Protein AF-A0A416F3B5-F1 (afdb_monomer_lite)

Foldseek 3Di:
DQPPFKFWWFWAFKAWPVPRHTDPPPVVVRHRATAMWGWAQDPVDHQWIKIKGQHPPLDIDIDPIFHWDDDPFWIWGDDPTIIIIIGGDRPPDPPVCRVVRVQSVCCVPPVDRDDPDDDDDPDPVVVVVVVVVVPPPD

Radius of gyration: 16.02 Å; chains: 1; bounding box: 46×32×44 Å

pLDDT: mean 82.06, std 21.12, range [33.41, 98.31]

Sequence (138 aa):
MLADNTYLGILRAAINVQTGEPHTDWRESYVNRKGLIVIDPSHSVPGKYVVYLFMPFYNYFHTSRGDLQISEKKIRIETAHSIYEFEIDPDCVPKEEIPFLQAEAECYFTGKAQIGDFYFPQSPEYIEAASCQRLKKG

Secondary structure (DSSP, 8-state):
--GGGEEEEEEEEEEETTT-PBP-SGGGGGTT-EEEEEEEE-TTSTT-EEEEEEETTTEEEE--SEEEEEETTEEEEEESSEEEEEEE-TTSS-TTTHHHHHHHHHHHHHS-----S------HHHHHHHHHHHSS--

Structure (mmCIF, N/CA/C/O backbone):
data_AF-A0A416F3B5-F1
#
_entry.id   AF-A0A416F3B5-F1
#
loop_
_atom_site.group_PDB
_atom_site.id
_atom_site.type_symbol
_atom_site.label_atom_id
_atom_site.label_alt_id
_atom_site.label_comp_id
_atom_site.label_asym_id
_atom_site.label_entity_id
_atom_site.label_seq_id
_atom_site.pdbx_PDB_ins_code
_atom_site.Cartn_x
_atom_site.Cartn_y
_atom_site.Cartn_z
_atom_site.occupancy
_atom_site.B_iso_or_equiv
_atom_site.auth_seq_id
_atom_site.auth_comp_id
_atom_site.auth_asym_id
_atom_site.auth_atom_id
_atom_site.pdbx_PDB_model_num
ATOM 1 N N . MET A 1 1 ? -12.332 -15.493 -6.927 1.00 46.03 1 MET A N 1
ATOM 2 C CA . MET A 1 1 ? -12.094 -15.310 -5.485 1.00 46.03 1 MET A CA 1
ATOM 3 C C . MET A 1 1 ? -10.733 -14.670 -5.330 1.00 46.03 1 MET A C 1
ATOM 5 O O . MET A 1 1 ? -9.769 -15.231 -5.829 1.00 46.03 1 MET A O 1
ATOM 9 N N . LEU A 1 2 ? -10.674 -13.490 -4.716 1.00 59.00 2 LEU A N 1
ATOM 10 C CA . LEU A 1 2 ? -9.455 -12.684 -4.549 1.00 59.00 2 LEU A CA 1
ATOM 11 C C . LEU A 1 2 ? -8.494 -13.201 -3.454 1.00 59.00 2 LEU A C 1
ATOM 13 O O . LEU A 1 2 ? -7.469 -12.581 -3.207 1.00 59.00 2 LEU A O 1
ATOM 17 N N . ALA A 1 3 ? -8.820 -14.310 -2.786 1.00 56.72 3 ALA A N 1
ATOM 18 C CA . ALA A 1 3 ? -8.369 -14.593 -1.422 1.00 56.72 3 ALA A CA 1
ATOM 19 C C . ALA A 1 3 ? -6.856 -14.806 -1.214 1.00 56.72 3 ALA A C 1
ATOM 21 O O . ALA A 1 3 ? -6.387 -14.612 -0.096 1.00 56.72 3 ALA A O 1
ATOM 22 N N . ASP A 1 4 ? -6.081 -15.161 -2.240 1.00 69.25 4 ASP A N 1
ATOM 23 C CA . ASP A 1 4 ? -4.692 -15.593 -2.012 1.00 69.25 4 ASP A CA 1
ATOM 24 C C . ASP A 1 4 ? -3.699 -14.427 -1.835 1.00 69.25 4 ASP A C 1
ATOM 26 O O . ASP A 1 4 ? -2.576 -14.649 -1.397 1.00 69.25 4 ASP A O 1
ATOM 30 N N . ASN A 1 5 ? -4.103 -13.182 -2.128 1.00 87.50 5 ASN A N 1
ATOM 31 C CA . ASN A 1 5 ? -3.205 -12.018 -2.202 1.00 87.50 5 ASN A CA 1
ATOM 32 C C . ASN A 1 5 ? -3.833 -10.721 -1.651 1.00 87.50 5 ASN A C 1
ATOM 34 O O . ASN A 1 5 ? -3.552 -9.619 -2.137 1.00 87.50 5 ASN A O 1
ATOM 38 N N . THR A 1 6 ? -4.713 -10.847 -0.656 1.00 93.50 6 THR A N 1
ATOM 39 C CA . THR A 1 6 ? -5.429 -9.710 -0.059 1.00 93.50 6 THR A CA 1
ATOM 40 C C . THR A 1 6 ? -5.127 -9.525 1.414 1.00 93.50 6 THR A C 1
ATOM 42 O O . THR A 1 6 ? -5.135 -10.488 2.177 1.00 93.50 6 THR A O 1
ATOM 45 N N . TYR A 1 7 ? -4.947 -8.272 1.822 1.00 95.50 7 TYR A N 1
ATOM 46 C CA . TYR A 1 7 ? -4.633 -7.886 3.195 1.00 95.50 7 TYR A CA 1
ATOM 47 C C . TYR A 1 7 ? -5.465 -6.674 3.594 1.00 95.50 7 TYR A C 1
ATOM 49 O O . TYR A 1 7 ? -5.774 -5.836 2.756 1.00 95.50 7 TYR A O 1
ATOM 57 N N . LEU A 1 8 ? -5.795 -6.536 4.873 1.00 95.94 8 LEU A N 1
ATOM 58 C CA . LEU A 1 8 ? -6.222 -5.244 5.405 1.00 95.94 8 LEU A CA 1
ATOM 59 C C . LEU A 1 8 ? -4.982 -4.488 5.862 1.00 95.94 8 LEU A C 1
ATOM 61 O O . LEU A 1 8 ? -4.052 -5.082 6.415 1.00 95.94 8 LEU A O 1
ATOM 65 N N . GLY A 1 9 ? -4.938 -3.193 5.584 1.00 96.94 9 GLY A N 1
ATOM 66 C CA . GLY A 1 9 ? -3.757 -2.423 5.915 1.00 96.94 9 GLY A CA 1
ATOM 67 C C . GLY A 1 9 ? -3.836 -0.950 5.577 1.00 96.94 9 GLY A C 1
ATOM 68 O O . GLY A 1 9 ? -4.873 -0.420 5.174 1.00 96.94 9 GLY A O 1
ATOM 69 N N . ILE A 1 10 ? -2.698 -0.292 5.775 1.00 97.62 10 ILE A N 1
ATOM 70 C CA . ILE A 1 10 ? -2.553 1.160 5.734 1.00 97.62 10 ILE A CA 1
ATOM 71 C C . ILE A 1 10 ? -1.378 1.512 4.827 1.00 97.62 10 ILE A C 1
ATOM 73 O O . ILE A 1 10 ? -0.281 0.984 5.010 1.00 97.62 10 ILE A O 1
ATOM 77 N N . LEU A 1 11 ? -1.563 2.440 3.884 1.00 97.75 11 LEU A N 1
ATOM 78 C CA . LEU A 1 11 ? -0.436 3.021 3.148 1.00 97.75 11 LEU A CA 1
ATOM 79 C C . LEU A 1 11 ? 0.331 3.963 4.081 1.00 97.75 11 LEU A C 1
ATOM 81 O O . LEU A 1 11 ? -0.182 5.009 4.465 1.00 97.75 11 LEU A O 1
ATOM 85 N N . ARG A 1 12 ? 1.560 3.613 4.458 1.00 97.50 12 ARG A N 1
ATOM 86 C CA . ARG A 1 12 ? 2.384 4.398 5.390 1.00 97.50 12 ARG A CA 1
ATOM 87 C C . ARG A 1 12 ? 3.308 5.384 4.707 1.00 97.50 12 ARG A C 1
ATOM 89 O O . ARG A 1 12 ? 3.569 6.440 5.274 1.00 97.50 12 ARG A O 1
ATOM 96 N N . ALA A 1 13 ? 3.785 5.064 3.511 1.00 97.00 13 ALA A N 1
ATOM 97 C CA . ALA A 1 13 ? 4.676 5.958 2.792 1.00 97.00 13 ALA A CA 1
ATOM 98 C C . ALA A 1 13 ? 4.566 5.792 1.278 1.00 97.00 13 ALA A C 1
ATOM 100 O O . ALA A 1 13 ? 4.406 4.683 0.768 1.00 97.00 13 ALA A O 1
ATOM 101 N N . ALA A 1 14 ? 4.721 6.911 0.576 1.00 97.31 14 ALA A N 1
ATOM 102 C CA . ALA A 1 14 ? 4.989 6.976 -0.850 1.00 97.31 14 ALA A CA 1
ATOM 103 C C . ALA A 1 14 ? 6.252 7.826 -1.028 1.00 97.31 14 ALA A C 1
ATOM 105 O O . ALA A 1 14 ? 6.233 9.023 -0.759 1.00 97.31 14 ALA A O 1
ATOM 106 N N . ILE A 1 15 ? 7.352 7.199 -1.433 1.00 97.81 15 ILE A N 1
ATOM 107 C CA . ILE A 1 15 ? 8.701 7.775 -1.422 1.00 97.81 15 ILE A CA 1
ATOM 108 C C . ILE A 1 15 ? 9.233 7.830 -2.849 1.00 97.81 15 ILE A C 1
ATOM 110 O O . ILE A 1 15 ? 9.025 6.898 -3.626 1.00 97.81 15 ILE A O 1
ATOM 114 N N . ASN A 1 16 ? 9.944 8.893 -3.202 1.00 96.88 16 ASN A N 1
ATOM 115 C CA . ASN A 1 16 ? 10.660 8.994 -4.464 1.00 96.88 16 ASN A CA 1
ATOM 116 C C . ASN A 1 16 ? 11.973 8.195 -4.398 1.00 96.88 16 ASN A C 1
ATOM 118 O O . ASN A 1 16 ? 12.804 8.432 -3.526 1.00 96.88 16 ASN A O 1
ATOM 122 N N . VAL A 1 17 ? 12.189 7.272 -5.341 1.00 94.50 17 VAL A N 1
ATOM 123 C CA . VAL A 1 17 ? 13.395 6.415 -5.362 1.00 94.50 17 VAL A CA 1
ATOM 124 C C . VAL A 1 17 ? 14.684 7.223 -5.541 1.00 94.50 17 VAL A C 1
ATOM 126 O O . VAL A 1 17 ? 15.715 6.855 -4.990 1.00 94.50 17 VAL A O 1
ATOM 129 N N . GLN A 1 18 ? 14.647 8.310 -6.316 1.00 93.06 18 GLN A N 1
ATOM 130 C CA . GLN A 1 18 ? 15.842 9.091 -6.644 1.00 93.06 18 GLN A CA 1
ATOM 131 C C . GLN A 1 18 ? 16.275 9.998 -5.496 1.00 93.06 18 GLN A C 1
ATOM 133 O O . GLN A 1 18 ? 17.468 10.140 -5.249 1.00 93.06 18 GLN A O 1
ATOM 138 N N . THR A 1 19 ? 15.316 10.636 -4.823 1.00 95.00 19 THR A N 1
ATOM 139 C CA . THR A 1 19 ? 15.616 11.594 -3.751 1.00 95.00 19 THR A CA 1
ATOM 140 C C . THR A 1 19 ? 15.595 10.957 -2.367 1.00 95.00 19 THR A C 1
ATOM 142 O O . THR A 1 19 ? 16.199 11.502 -1.453 1.00 95.00 19 THR A O 1
ATOM 145 N N . GLY A 1 20 ? 14.905 9.825 -2.194 1.00 94.75 20 GLY A N 1
ATOM 146 C CA . GLY A 1 20 ? 14.634 9.227 -0.883 1.00 94.75 20 GLY A CA 1
ATOM 147 C C . GLY A 1 20 ? 13.578 9.979 -0.065 1.00 94.75 20 GLY A C 1
ATOM 148 O O . GLY A 1 20 ? 13.231 9.540 1.028 1.00 94.75 20 GLY A O 1
ATOM 149 N N . GLU A 1 21 ? 13.041 11.078 -0.598 1.00 96.31 21 GLU A N 1
ATOM 150 C CA . GLU A 1 21 ? 12.075 11.932 0.090 1.00 96.31 21 GLU A CA 1
ATOM 151 C C . GLU A 1 21 ? 10.633 11.454 -0.140 1.00 96.31 21 GLU A C 1
ATOM 153 O O . GLU A 1 21 ? 10.315 10.931 -1.220 1.00 96.31 21 GLU A O 1
ATOM 158 N N . PRO A 1 22 ? 9.729 11.655 0.836 1.00 96.25 22 PRO A N 1
ATOM 159 C CA . PRO A 1 22 ? 8.303 11.462 0.632 1.00 96.25 22 PRO A CA 1
ATOM 160 C C . PRO A 1 22 ? 7.775 12.328 -0.511 1.00 96.25 22 PRO A C 1
ATOM 162 O O . PRO A 1 22 ? 8.193 13.466 -0.724 1.00 96.25 22 PRO A O 1
ATOM 165 N N . HIS A 1 23 ? 6.810 11.789 -1.242 1.00 93.56 23 HIS A N 1
ATOM 166 C CA . HIS A 1 23 ? 6.115 12.534 -2.277 1.00 93.56 23 HIS A CA 1
ATOM 167 C C . HIS A 1 23 ? 5.137 13.549 -1.681 1.00 93.56 23 HIS A C 1
ATOM 169 O O . HIS A 1 23 ? 4.365 13.201 -0.795 1.00 93.56 23 HIS A O 1
ATOM 175 N N . THR A 1 24 ? 5.123 14.765 -2.232 1.00 93.19 24 THR A N 1
ATOM 176 C CA . THR A 1 24 ? 4.251 15.891 -1.826 1.00 93.19 24 THR A CA 1
ATOM 177 C C . THR A 1 24 ? 3.167 16.225 -2.861 1.00 93.19 24 THR A C 1
ATOM 179 O O . THR A 1 24 ? 2.570 17.299 -2.846 1.00 93.19 24 THR A O 1
ATOM 182 N N . ASP A 1 25 ? 2.943 15.329 -3.825 1.00 93.50 25 ASP A N 1
ATOM 183 C CA . ASP A 1 25 ? 1.867 15.455 -4.809 1.00 93.50 25 ASP A CA 1
ATOM 184 C C . ASP A 1 25 ? 0.614 14.678 -4.372 1.00 93.50 25 ASP A C 1
ATOM 186 O O . ASP A 1 25 ? 0.451 14.319 -3.208 1.00 93.50 25 ASP A O 1
ATOM 190 N N . TRP A 1 26 ? -0.294 14.395 -5.311 1.00 93.31 26 TRP A N 1
ATOM 191 C CA . TRP A 1 26 ? -1.549 13.687 -5.050 1.00 93.31 26 TRP A CA 1
ATOM 192 C C . TRP A 1 26 ? -1.381 12.376 -4.261 1.00 93.31 26 TRP A C 1
ATOM 194 O O . TRP A 1 26 ? -2.319 11.977 -3.568 1.00 93.31 26 TRP A O 1
ATOM 204 N N . ARG A 1 27 ? -0.212 11.716 -4.314 1.00 93.75 27 ARG A N 1
ATOM 205 C CA . ARG A 1 27 ? 0.070 10.491 -3.544 1.00 93.75 27 ARG A CA 1
ATOM 206 C C . ARG A 1 27 ? 0.028 10.717 -2.034 1.00 93.75 27 ARG A C 1
ATOM 208 O O . ARG A 1 27 ? -0.376 9.809 -1.312 1.00 93.75 27 ARG A O 1
ATOM 215 N N . GLU A 1 28 ? 0.377 11.914 -1.568 1.00 93.19 28 GLU A N 1
ATOM 216 C CA . GLU A 1 28 ? 0.350 12.281 -0.148 1.00 93.19 28 GLU A CA 1
ATOM 217 C C . GLU A 1 28 ? -1.053 12.109 0.451 1.00 93.19 28 GLU A C 1
ATOM 219 O O . GLU A 1 28 ? -1.203 11.607 1.562 1.00 93.19 28 GLU A O 1
ATOM 224 N N . SER A 1 29 ? -2.104 12.414 -0.321 1.00 93.38 29 SER A N 1
ATOM 225 C CA . SER A 1 29 ? -3.501 12.306 0.132 1.00 93.38 29 SER A CA 1
ATOM 226 C C . SER A 1 29 ? -3.961 10.874 0.461 1.00 93.38 29 SER A C 1
ATOM 228 O O . SER A 1 29 ? -4.973 10.685 1.153 1.00 93.38 29 SER A O 1
ATOM 230 N N . TYR A 1 30 ? -3.210 9.874 -0.015 1.00 94.50 30 TYR A N 1
ATOM 231 C CA . TYR A 1 30 ? -3.442 8.455 0.243 1.00 94.50 30 TYR A CA 1
ATOM 232 C C . TYR A 1 30 ? -2.607 7.917 1.413 1.00 94.50 30 TYR A C 1
ATOM 234 O O . TYR A 1 30 ? -2.884 6.826 1.910 1.00 94.50 30 TYR A O 1
ATOM 242 N N . VAL A 1 31 ? -1.611 8.664 1.893 1.00 95.69 31 VAL A N 1
ATOM 243 C CA . VAL A 1 31 ? -0.816 8.263 3.058 1.00 95.69 31 VAL A CA 1
ATOM 244 C C . VAL A 1 31 ? -1.699 8.273 4.312 1.00 95.69 31 VAL A C 1
ATOM 246 O O . VAL A 1 31 ? -2.562 9.130 4.493 1.00 95.69 31 VAL A O 1
ATOM 249 N N . ASN A 1 32 ? -1.508 7.277 5.174 1.00 96.44 32 ASN A N 1
ATOM 250 C CA . ASN A 1 32 ? -2.342 6.927 6.325 1.00 96.44 32 ASN A CA 1
ATOM 251 C C . ASN A 1 32 ? -3.789 6.533 5.990 1.00 96.44 32 ASN A C 1
ATOM 253 O O . ASN A 1 32 ? -4.605 6.372 6.902 1.00 96.44 32 ASN A O 1
ATOM 257 N N . ARG A 1 33 ? -4.127 6.327 4.711 1.00 95.56 33 ARG A N 1
ATOM 258 C CA . ARG A 1 33 ? -5.404 5.709 4.353 1.00 95.56 33 ARG A CA 1
ATOM 259 C C . ARG A 1 33 ? -5.349 4.209 4.591 1.00 95.56 33 ARG A C 1
ATOM 261 O O . ARG A 1 33 ? -4.340 3.559 4.321 1.00 95.56 33 ARG A O 1
ATOM 268 N N . LYS A 1 34 ? -6.467 3.694 5.090 1.00 95.56 34 LYS A N 1
ATOM 269 C CA . LYS A 1 34 ? -6.682 2.297 5.455 1.00 95.56 34 LYS A CA 1
ATOM 270 C C . LYS A 1 34 ? -7.696 1.656 4.520 1.00 95.56 34 LYS A C 1
ATOM 272 O O . LYS A 1 34 ? -8.596 2.346 4.036 1.00 95.56 34 LYS A O 1
ATOM 277 N N . GLY A 1 35 ? -7.562 0.362 4.283 1.00 95.88 35 GLY A N 1
ATOM 278 C CA . GLY A 1 35 ? -8.436 -0.328 3.351 1.00 95.88 35 GLY A CA 1
ATOM 279 C C . GLY A 1 35 ? -7.991 -1.745 3.030 1.00 95.88 35 GLY A C 1
ATOM 280 O O . GLY A 1 35 ? -7.149 -2.325 3.717 1.00 95.88 35 GLY A O 1
ATOM 281 N N . LEU A 1 36 ? -8.571 -2.286 1.963 1.00 96.00 36 LEU A N 1
ATOM 282 C CA . LEU A 1 36 ? -8.235 -3.596 1.431 1.00 96.00 36 LEU A CA 1
ATOM 283 C C . LEU A 1 36 ? -7.106 -3.456 0.413 1.00 96.00 36 LEU A C 1
ATOM 285 O O . LEU A 1 36 ? -7.266 -2.858 -0.650 1.00 96.00 36 LEU A O 1
ATOM 289 N N . ILE A 1 37 ? -5.962 -4.026 0.750 1.00 97.12 37 ILE A N 1
ATOM 290 C CA . ILE A 1 37 ? -4.804 -4.154 -0.117 1.00 97.12 37 ILE A CA 1
ATOM 291 C C . ILE A 1 37 ? -4.985 -5.399 -0.982 1.00 97.12 37 ILE A C 1
ATOM 293 O O . ILE A 1 37 ? -5.236 -6.484 -0.459 1.00 97.12 37 ILE A O 1
ATOM 297 N N . VAL A 1 38 ? -4.817 -5.256 -2.294 1.00 95.75 38 VAL A N 1
ATOM 298 C CA . VAL A 1 38 ? -4.828 -6.369 -3.252 1.00 95.75 38 VAL A CA 1
ATOM 299 C C . VAL A 1 38 ? -3.523 -6.361 -4.032 1.00 95.75 38 VAL A C 1
ATOM 301 O O . VAL A 1 38 ? -3.139 -5.335 -4.596 1.00 95.75 38 VAL A O 1
ATOM 304 N N . ILE A 1 39 ? -2.841 -7.502 -4.070 1.00 95.62 39 ILE A N 1
ATOM 305 C CA . ILE A 1 39 ? -1.609 -7.684 -4.836 1.00 95.62 39 ILE A CA 1
ATOM 306 C C . ILE A 1 39 ? -1.944 -8.418 -6.135 1.00 95.62 39 ILE A C 1
ATOM 308 O O . ILE A 1 39 ? -2.340 -9.582 -6.118 1.00 95.62 39 ILE A O 1
ATOM 312 N N . ASP A 1 40 ? -1.754 -7.736 -7.261 1.00 92.56 40 ASP A N 1
ATOM 313 C CA . ASP A 1 40 ? -2.032 -8.254 -8.598 1.00 92.56 40 ASP A CA 1
ATOM 314 C C . ASP A 1 40 ? -0.726 -8.599 -9.342 1.00 92.56 40 ASP A C 1
ATOM 316 O O . ASP A 1 40 ? 0.075 -7.700 -9.642 1.00 92.56 40 ASP A O 1
ATOM 320 N N . PRO A 1 41 ? -0.452 -9.885 -9.633 1.00 92.56 41 PRO A N 1
ATOM 321 C CA . PRO A 1 41 ? 0.684 -10.288 -10.453 1.00 92.56 41 PRO A CA 1
ATOM 322 C C . PRO A 1 41 ? 0.550 -9.790 -11.897 1.00 92.56 41 PRO A C 1
ATOM 324 O O . PRO A 1 41 ? -0.429 -10.047 -12.592 1.00 92.56 41 PRO A O 1
ATOM 327 N N . SER A 1 42 ? 1.586 -9.132 -12.412 1.00 87.12 42 SER A N 1
ATOM 328 C CA . SER A 1 42 ? 1.578 -8.608 -13.777 1.00 87.12 42 SER A CA 1
ATOM 329 C C . SER A 1 42 ? 1.653 -9.735 -14.811 1.00 87.12 42 SER A C 1
ATOM 331 O O . SER A 1 42 ? 2.721 -10.290 -15.067 1.00 87.12 42 SER A O 1
ATOM 333 N N . HIS A 1 43 ? 0.549 -9.987 -15.518 1.00 84.75 43 HIS A N 1
ATOM 334 C CA . HIS A 1 43 ? 0.504 -10.962 -16.616 1.00 84.75 43 HIS A CA 1
ATOM 335 C C . HIS A 1 43 ? 1.476 -10.655 -17.767 1.00 84.75 43 HIS A C 1
ATOM 337 O O . HIS A 1 43 ? 1.957 -11.566 -18.435 1.00 84.75 43 HIS A O 1
ATOM 343 N N . SER A 1 44 ? 1.773 -9.376 -18.014 1.00 85.50 44 SER A N 1
ATOM 344 C CA . SER A 1 44 ? 2.630 -8.950 -19.127 1.00 85.50 44 SER A CA 1
ATOM 345 C C . SER A 1 44 ? 4.123 -8.935 -18.794 1.00 85.50 44 SER A C 1
ATOM 347 O O . SER A 1 44 ? 4.943 -8.845 -19.700 1.00 85.50 44 SER A O 1
ATOM 349 N N . VAL A 1 45 ? 4.485 -8.958 -17.507 1.00 88.81 45 VAL A N 1
ATOM 350 C CA . VAL A 1 45 ? 5.883 -8.865 -17.054 1.00 88.81 45 VAL A CA 1
ATOM 351 C C . VAL A 1 45 ? 6.065 -9.811 -15.868 1.00 88.81 45 VAL A C 1
ATOM 353 O O . VAL A 1 45 ? 5.725 -9.429 -14.745 1.00 88.81 45 VAL A O 1
ATOM 356 N N . PRO A 1 46 ? 6.575 -11.033 -16.102 1.00 90.56 46 PRO A N 1
ATOM 357 C CA . PRO A 1 46 ? 6.789 -12.012 -15.045 1.00 90.56 46 PRO A CA 1
ATOM 358 C C . PRO A 1 46 ? 7.627 -11.448 -13.892 1.00 90.56 46 PRO A C 1
ATOM 360 O O . PRO A 1 46 ? 8.617 -10.751 -14.113 1.00 90.56 46 PRO A O 1
ATOM 363 N N . GLY A 1 47 ? 7.218 -11.746 -12.659 1.00 90.81 47 GLY A N 1
ATOM 364 C CA . GLY A 1 47 ? 7.910 -11.306 -11.443 1.00 90.81 47 GLY A CA 1
ATOM 365 C C . GLY A 1 47 ? 7.637 -9.860 -11.014 1.00 90.81 47 GLY A C 1
ATOM 366 O O . GLY A 1 47 ? 8.166 -9.441 -9.988 1.00 90.81 47 GLY A O 1
ATOM 367 N N . LYS A 1 48 ? 6.813 -9.100 -11.749 1.00 94.94 48 LYS A N 1
ATOM 368 C CA . LYS A 1 48 ? 6.356 -7.763 -11.337 1.00 94.94 48 LYS A CA 1
ATOM 369 C C . LYS A 1 48 ? 4.920 -7.801 -10.835 1.00 94.94 48 LYS A C 1
ATOM 371 O O . LYS A 1 48 ? 4.120 -8.614 -11.292 1.00 94.94 48 LYS A O 1
ATOM 376 N N . TYR A 1 49 ? 4.585 -6.870 -9.952 1.00 95.81 49 TYR A N 1
ATOM 377 C CA . TYR A 1 49 ? 3.276 -6.790 -9.305 1.00 95.81 49 TYR A CA 1
ATOM 378 C C . TYR A 1 49 ? 2.733 -5.366 -9.344 1.00 95.81 49 TYR A C 1
ATOM 380 O O . TYR A 1 49 ? 3.504 -4.412 -9.451 1.00 95.81 49 TYR A O 1
ATOM 388 N N . VAL A 1 50 ? 1.417 -5.223 -9.247 1.00 95.25 50 VAL A N 1
ATOM 389 C CA . VAL A 1 50 ? 0.728 -3.964 -8.955 1.00 95.25 50 VAL A CA 1
ATOM 390 C C . VAL A 1 50 ? 0.033 -4.123 -7.611 1.00 95.25 50 VAL A C 1
ATOM 392 O O . VAL A 1 50 ? -0.599 -5.145 -7.360 1.00 95.25 50 VAL A O 1
ATOM 395 N N . VAL A 1 51 ? 0.152 -3.125 -6.740 1.00 96.75 51 VAL A N 1
ATOM 396 C CA . VAL A 1 51 ? -0.562 -3.116 -5.462 1.00 96.75 51 VAL A CA 1
ATOM 397 C C . VAL A 1 51 ? -1.696 -2.110 -5.543 1.00 96.75 51 VAL A C 1
ATOM 399 O O . VAL A 1 51 ? -1.481 -0.955 -5.912 1.00 96.75 51 VAL A O 1
ATOM 402 N N . TYR A 1 52 ? -2.891 -2.557 -5.183 1.00 96.62 52 TYR A N 1
ATOM 403 C CA . TYR A 1 52 ? -4.096 -1.750 -5.061 1.00 96.62 52 TYR A CA 1
ATOM 404 C C . TYR A 1 52 ? -4.442 -1.569 -3.585 1.00 96.62 52 TYR A C 1
ATOM 406 O O . TYR A 1 52 ? -4.246 -2.487 -2.798 1.00 96.62 52 TYR A O 1
ATOM 414 N N . LEU A 1 53 ? -4.984 -0.410 -3.221 1.00 96.94 53 LEU A N 1
ATOM 415 C CA . LEU A 1 53 ? -5.587 -0.129 -1.921 1.00 96.94 53 LEU A CA 1
ATOM 416 C C . LEU A 1 53 ? -7.004 0.396 -2.158 1.00 96.94 53 LEU A C 1
ATOM 418 O O . LEU A 1 53 ? -7.180 1.548 -2.554 1.00 96.94 53 LEU A O 1
ATOM 422 N N . PHE A 1 54 ? -8.000 -0.447 -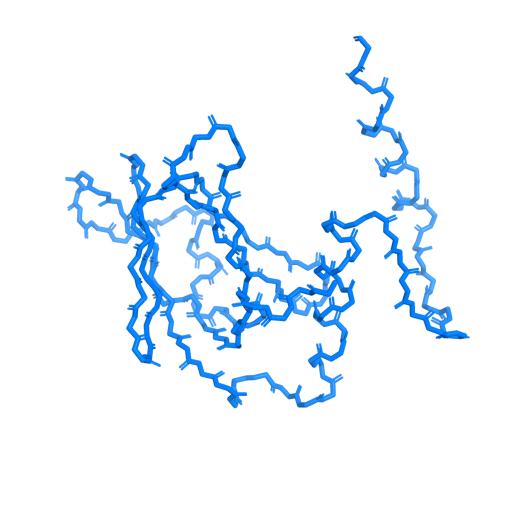1.915 1.00 94.50 54 PHE A N 1
ATOM 423 C CA . PHE A 1 54 ? -9.414 -0.087 -1.960 1.00 94.50 54 PHE A CA 1
ATOM 424 C C . PHE A 1 54 ? -9.825 0.506 -0.619 1.00 94.50 54 PHE A C 1
ATOM 426 O O . PHE A 1 54 ? -9.615 -0.105 0.428 1.00 94.50 54 PHE A O 1
ATOM 433 N N . MET A 1 55 ? -10.409 1.697 -0.650 1.00 92.62 55 MET A N 1
ATOM 434 C CA . MET A 1 55 ? -10.872 2.429 0.524 1.00 92.62 55 MET A CA 1
ATOM 435 C C . MET A 1 55 ? -12.401 2.552 0.492 1.00 92.62 55 MET A C 1
ATOM 437 O O . MET A 1 55 ? -13.014 2.415 -0.571 1.00 92.62 55 MET A O 1
ATOM 441 N N . PRO A 1 56 ? -13.038 2.849 1.637 1.00 81.12 56 PRO A N 1
ATOM 442 C CA . PRO A 1 56 ? -14.466 3.141 1.666 1.00 81.12 56 PRO A CA 1
ATOM 443 C C . PRO A 1 56 ? -14.843 4.293 0.720 1.00 81.12 56 PRO A C 1
ATOM 445 O O . PRO A 1 56 ? -14.014 5.147 0.399 1.00 81.12 56 PRO A O 1
ATOM 448 N N . PHE A 1 57 ? -16.119 4.344 0.326 1.00 78.62 57 PHE A N 1
ATOM 449 C CA . PHE A 1 57 ? -16.692 5.391 -0.537 1.00 78.62 57 PHE A CA 1
ATOM 450 C C . PHE A 1 57 ? -16.145 5.425 -1.976 1.00 78.62 57 PHE A C 1
ATOM 452 O O . PHE A 1 57 ? -15.902 6.502 -2.517 1.00 78.62 57 PHE A O 1
ATOM 459 N N . TYR A 1 58 ? -15.994 4.257 -2.613 1.00 74.69 58 TYR A N 1
ATOM 460 C CA . TYR A 1 58 ? -15.643 4.128 -4.040 1.00 74.69 58 TYR A CA 1
ATOM 461 C C . TYR A 1 58 ? -14.309 4.784 -4.428 1.00 74.69 58 TYR A C 1
ATOM 463 O O . TYR A 1 58 ? -14.141 5.274 -5.546 1.00 74.69 58 TYR A O 1
ATOM 471 N N . ASN A 1 59 ? -13.349 4.811 -3.502 1.00 85.38 59 ASN A N 1
ATOM 472 C CA . ASN A 1 59 ? -12.026 5.365 -3.746 1.00 85.38 59 ASN A CA 1
ATOM 473 C C . ASN A 1 59 ? -10.977 4.253 -3.719 1.00 85.38 59 ASN A C 1
ATOM 475 O O . ASN A 1 59 ? -11.031 3.351 -2.884 1.00 85.38 59 ASN A O 1
ATOM 479 N N . TYR A 1 60 ? -9.995 4.324 -4.610 1.00 91.31 60 TYR A N 1
ATOM 480 C CA . TYR A 1 60 ? -8.889 3.382 -4.614 1.00 91.31 60 TYR A CA 1
ATOM 481 C C . TYR A 1 60 ? -7.590 4.051 -5.046 1.00 91.31 60 TYR A C 1
ATOM 483 O O . TYR A 1 60 ? -7.561 5.010 -5.815 1.00 91.31 60 TYR A O 1
ATOM 491 N N . PHE A 1 61 ? -6.498 3.503 -4.542 1.00 94.81 61 PHE A N 1
ATOM 492 C CA . PHE A 1 61 ? -5.144 3.822 -4.952 1.00 94.81 61 PHE A CA 1
ATOM 493 C C . PHE A 1 61 ? -4.545 2.603 -5.648 1.00 94.81 61 PHE A C 1
ATOM 495 O O . PHE A 1 61 ? -4.846 1.470 -5.278 1.00 94.81 61 PHE A O 1
ATOM 502 N N . HIS A 1 62 ? -3.678 2.813 -6.635 1.00 94.94 62 HIS A N 1
ATOM 503 C CA . HIS A 1 62 ? -2.871 1.730 -7.177 1.00 94.94 62 HIS A CA 1
ATOM 504 C C . HIS A 1 62 ? -1.473 2.208 -7.542 1.00 94.94 62 HIS A C 1
ATOM 506 O O . HIS A 1 62 ? -1.258 3.360 -7.927 1.00 94.94 62 HIS A O 1
ATOM 512 N N . THR A 1 63 ? -0.510 1.301 -7.452 1.00 95.81 63 THR A N 1
ATOM 513 C CA . THR A 1 63 ? 0.860 1.567 -7.877 1.00 95.81 63 THR A CA 1
ATOM 514 C C . THR A 1 63 ? 1.016 1.360 -9.383 1.00 95.81 63 THR A C 1
ATOM 516 O O . THR A 1 63 ? 0.140 0.842 -10.079 1.00 95.81 63 THR A O 1
ATOM 519 N N . SER A 1 64 ? 2.173 1.740 -9.918 1.00 94.75 64 SER A N 1
ATOM 520 C CA . SER A 1 64 ? 2.670 1.136 -11.153 1.00 94.75 64 SER A CA 1
ATOM 521 C C . SER A 1 64 ? 3.280 -0.243 -10.857 1.00 94.75 64 SER A C 1
ATOM 523 O O . SER A 1 64 ? 3.365 -0.671 -9.702 1.00 94.75 64 SER A O 1
ATOM 525 N N . ARG A 1 65 ? 3.687 -0.957 -11.913 1.00 95.50 65 ARG A N 1
ATOM 526 C CA . ARG A 1 65 ? 4.333 -2.268 -11.785 1.00 95.50 65 ARG A CA 1
ATOM 527 C C . ARG A 1 65 ? 5.681 -2.135 -11.080 1.00 95.50 65 ARG A C 1
ATOM 529 O O . ARG A 1 65 ? 6.480 -1.275 -11.455 1.00 95.50 65 ARG A O 1
ATOM 536 N N . GLY A 1 66 ? 5.944 -3.011 -10.119 1.00 96.62 66 GLY A N 1
ATOM 537 C CA . GLY A 1 66 ? 7.162 -2.974 -9.319 1.00 96.62 66 GLY A CA 1
ATOM 538 C C . GLY A 1 66 ? 7.594 -4.326 -8.766 1.00 96.62 66 GLY A C 1
ATOM 539 O O . GLY A 1 66 ? 6.918 -5.342 -8.951 1.00 96.62 66 GLY A O 1
ATOM 540 N N . ASP A 1 67 ? 8.749 -4.309 -8.112 1.00 97.50 67 ASP A N 1
ATOM 541 C CA . ASP A 1 67 ? 9.294 -5.414 -7.333 1.00 97.50 67 ASP A CA 1
ATOM 542 C C . ASP A 1 67 ? 8.636 -5.448 -5.960 1.00 97.50 67 ASP A C 1
ATOM 544 O O . ASP A 1 67 ? 8.609 -4.446 -5.243 1.00 97.50 67 ASP A O 1
ATOM 548 N N . LEU A 1 68 ? 8.096 -6.610 -5.605 1.00 97.12 68 LEU A N 1
ATOM 549 C CA . LEU A 1 68 ? 7.317 -6.804 -4.393 1.00 97.12 68 LEU A CA 1
ATOM 550 C C . LEU A 1 68 ? 8.143 -7.508 -3.318 1.00 97.12 68 LEU A C 1
ATOM 552 O O . LEU A 1 68 ? 8.804 -8.511 -3.578 1.00 97.12 68 LEU A O 1
ATOM 556 N N . GLN A 1 69 ? 8.050 -7.001 -2.096 1.00 96.81 69 GLN A N 1
ATOM 557 C CA . GLN A 1 69 ? 8.624 -7.595 -0.898 1.00 96.81 69 GLN A CA 1
ATOM 558 C C . GLN A 1 69 ? 7.529 -7.661 0.165 1.00 96.81 69 GLN A C 1
ATOM 560 O O . GLN A 1 69 ? 6.954 -6.636 0.533 1.00 96.81 69 GLN A O 1
ATOM 565 N N . ILE A 1 70 ? 7.235 -8.864 0.653 1.00 94.94 70 ILE A N 1
ATOM 566 C CA . ILE A 1 70 ? 6.247 -9.090 1.709 1.00 94.94 70 ILE A CA 1
ATOM 567 C C . ILE A 1 70 ? 6.973 -9.648 2.930 1.00 94.94 70 ILE A C 1
ATOM 569 O O . ILE A 1 70 ? 7.760 -10.588 2.820 1.00 94.94 70 ILE A O 1
ATOM 573 N N . SER A 1 71 ? 6.696 -9.070 4.091 1.00 93.62 71 SER A N 1
ATOM 574 C CA . SER A 1 71 ? 7.024 -9.624 5.402 1.00 93.62 71 SER A CA 1
ATOM 575 C C . SER A 1 71 ? 5.748 -9.762 6.233 1.00 93.62 71 SER A C 1
ATOM 577 O O . SER A 1 71 ? 4.683 -9.311 5.817 1.00 93.62 71 SER A O 1
ATOM 579 N N . GLU A 1 72 ? 5.840 -10.360 7.424 1.00 90.25 72 GLU A N 1
ATOM 580 C CA . GLU A 1 72 ? 4.674 -10.661 8.276 1.00 90.25 72 GLU A CA 1
ATOM 581 C C . GLU A 1 72 ? 3.753 -9.460 8.540 1.00 90.25 72 GLU A C 1
ATOM 583 O O . GLU A 1 72 ? 2.551 -9.635 8.713 1.00 90.25 72 GLU A O 1
ATOM 588 N N . LYS A 1 73 ? 4.307 -8.241 8.581 1.00 94.75 73 LYS A N 1
ATOM 589 C CA . LYS A 1 73 ? 3.569 -7.015 8.928 1.00 94.75 73 LYS A CA 1
ATOM 590 C C . LYS A 1 73 ? 3.679 -5.901 7.894 1.00 94.75 73 LYS A C 1
ATOM 592 O O . LYS A 1 73 ? 3.131 -4.822 8.104 1.00 94.75 73 LYS A O 1
ATOM 597 N N . LYS A 1 74 ? 4.426 -6.106 6.810 1.00 96.69 74 LYS A N 1
ATOM 598 C CA . LYS A 1 74 ? 4.745 -5.034 5.864 1.00 96.69 74 LYS A CA 1
ATOM 599 C C . LYS A 1 74 ? 4.713 -5.543 4.437 1.00 96.69 74 LYS A C 1
ATOM 601 O O . LYS A 1 74 ? 5.263 -6.595 4.127 1.00 96.69 74 LYS A O 1
ATOM 606 N N . ILE A 1 75 ? 4.137 -4.735 3.559 1.00 97.62 75 ILE A N 1
ATOM 607 C CA . ILE A 1 75 ? 4.236 -4.906 2.114 1.00 97.62 75 ILE A CA 1
ATOM 608 C C . ILE A 1 75 ? 5.011 -3.708 1.588 1.00 97.62 75 ILE A C 1
ATOM 610 O O . ILE A 1 75 ? 4.669 -2.560 1.863 1.00 97.62 75 ILE A O 1
ATOM 614 N N . ARG A 1 76 ? 6.074 -3.962 0.837 1.00 98.12 76 ARG A N 1
ATOM 615 C CA . ARG A 1 76 ? 6.854 -2.930 0.163 1.00 98.12 76 ARG A CA 1
ATOM 616 C C . ARG A 1 76 ? 6.855 -3.224 -1.325 1.00 98.12 76 ARG A C 1
ATOM 618 O O . ARG A 1 76 ? 7.176 -4.337 -1.732 1.00 98.12 76 ARG A O 1
ATOM 625 N N . ILE A 1 77 ? 6.521 -2.223 -2.128 1.00 98.00 77 ILE A N 1
ATOM 626 C CA . ILE A 1 77 ? 6.623 -2.308 -3.583 1.00 98.00 77 ILE A CA 1
ATOM 627 C C . ILE A 1 77 ? 7.486 -1.174 -4.112 1.00 98.00 77 ILE A C 1
ATOM 629 O O . ILE A 1 77 ? 7.233 0.003 -3.857 1.00 98.00 77 ILE A O 1
ATOM 633 N N . GLU A 1 78 ? 8.520 -1.551 -4.853 1.00 98.06 78 GLU A N 1
ATOM 634 C CA . GLU A 1 78 ? 9.448 -0.633 -5.494 1.00 98.06 78 GLU A CA 1
ATOM 635 C C . GLU A 1 78 ? 9.186 -0.601 -6.995 1.00 98.06 78 GLU A C 1
ATOM 637 O O . GLU A 1 78 ? 9.322 -1.590 -7.709 1.00 98.06 78 GLU A O 1
ATOM 642 N N . THR A 1 79 ? 8.753 0.555 -7.468 1.00 96.69 79 THR A N 1
ATOM 643 C CA . THR A 1 79 ? 8.504 0.847 -8.879 1.00 96.69 79 THR A CA 1
ATOM 644 C C . THR A 1 79 ? 9.680 1.637 -9.450 1.00 96.69 79 THR A C 1
ATOM 646 O O . THR A 1 79 ? 10.560 2.069 -8.711 1.00 96.69 79 THR A O 1
ATOM 649 N N . ALA A 1 80 ? 9.671 1.915 -10.755 1.00 95.75 80 ALA A N 1
ATOM 650 C CA . ALA A 1 80 ? 10.759 2.646 -11.417 1.00 95.75 80 ALA A CA 1
ATOM 651 C C . ALA A 1 80 ? 11.113 4.005 -10.773 1.00 95.75 80 ALA A C 1
ATOM 653 O O . ALA A 1 80 ? 12.254 4.451 -10.865 1.00 95.75 80 ALA A O 1
ATOM 654 N N . HIS A 1 81 ? 10.143 4.674 -10.143 1.00 95.25 81 HIS A N 1
ATOM 655 C CA . HIS A 1 81 ? 10.327 6.021 -9.590 1.00 95.25 81 HIS A CA 1
ATOM 656 C C . HIS A 1 81 ? 9.834 6.166 -8.154 1.00 95.25 81 HIS A C 1
ATOM 658 O O . HIS A 1 81 ? 9.918 7.251 -7.577 1.00 95.25 81 HIS A O 1
ATOM 664 N N . SER A 1 82 ? 9.230 5.130 -7.577 1.00 97.06 82 SER A N 1
ATOM 665 C CA . SER A 1 82 ? 8.567 5.260 -6.281 1.00 97.06 82 SER A CA 1
ATOM 666 C C . SER A 1 82 ? 8.598 3.980 -5.475 1.00 97.06 82 SER A C 1
ATOM 668 O O . SER A 1 82 ? 8.398 2.900 -6.026 1.00 97.06 82 SER A O 1
ATOM 670 N N . ILE A 1 83 ? 8.775 4.129 -4.170 1.00 98.12 83 ILE A N 1
ATOM 671 C CA . ILE A 1 83 ? 8.640 3.069 -3.178 1.00 98.12 83 ILE A CA 1
ATOM 672 C C . ILE A 1 83 ? 7.354 3.332 -2.409 1.00 98.12 83 ILE A C 1
ATOM 674 O O . ILE A 1 83 ? 7.148 4.434 -1.905 1.00 98.12 83 ILE A O 1
ATOM 678 N N . TYR A 1 84 ? 6.508 2.316 -2.309 1.00 98.31 84 TYR A N 1
ATOM 679 C CA . TYR A 1 84 ? 5.320 2.35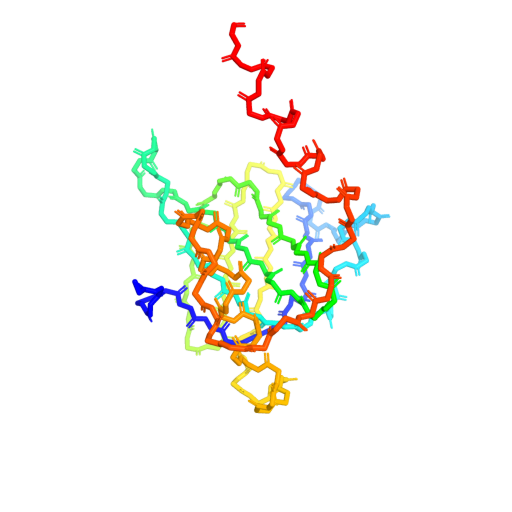7 -1.471 1.00 98.31 84 TYR A CA 1
ATOM 680 C C . TYR A 1 84 ? 5.467 1.355 -0.342 1.00 98.31 84 TYR A C 1
ATOM 682 O O . TYR A 1 84 ? 5.864 0.207 -0.564 1.00 98.31 84 TYR A O 1
ATOM 690 N N . GLU A 1 85 ? 5.145 1.801 0.864 1.00 98.06 85 GLU A N 1
ATOM 691 C CA . GLU A 1 85 ? 5.205 0.984 2.064 1.00 98.06 85 G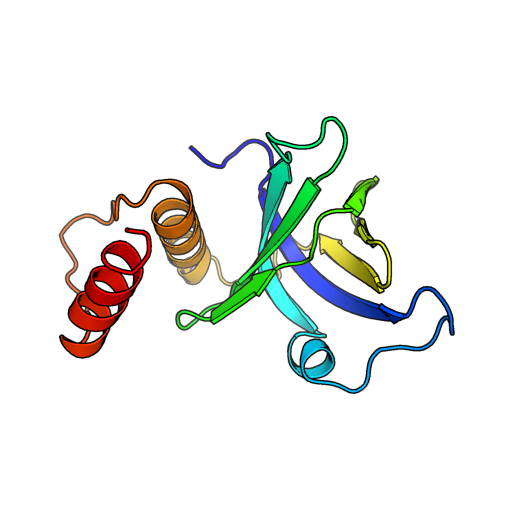LU A CA 1
ATOM 692 C C . GLU A 1 85 ? 3.826 0.895 2.692 1.00 98.06 85 GLU A C 1
ATOM 694 O O . GLU A 1 85 ? 3.234 1.911 3.055 1.00 98.06 85 GLU A O 1
ATOM 699 N N . PHE A 1 86 ? 3.336 -0.326 2.844 1.00 98.12 86 PHE A N 1
ATOM 700 C CA . PHE A 1 86 ? 2.075 -0.626 3.492 1.00 98.12 86 PHE A CA 1
ATOM 701 C C . PHE A 1 86 ? 2.328 -1.402 4.776 1.00 98.12 86 PHE A C 1
ATOM 703 O O . PHE A 1 86 ? 3.173 -2.298 4.822 1.00 98.12 86 PHE A O 1
ATOM 710 N N . GLU A 1 87 ? 1.566 -1.071 5.804 1.00 98.06 87 GLU A N 1
ATOM 711 C CA . GLU A 1 87 ? 1.460 -1.856 7.026 1.00 98.06 87 GLU A CA 1
ATOM 712 C C . GLU A 1 87 ? 0.272 -2.809 6.904 1.00 98.06 87 GLU A C 1
ATOM 714 O O . GLU A 1 87 ? -0.815 -2.381 6.516 1.00 98.06 87 GLU A O 1
ATOM 719 N N . ILE A 1 88 ? 0.483 -4.085 7.229 1.00 97.12 88 ILE A N 1
ATOM 720 C CA . ILE A 1 88 ? -0.592 -5.072 7.350 1.00 97.12 88 ILE A CA 1
ATOM 721 C C . ILE A 1 88 ? -1.183 -4.930 8.752 1.00 97.12 88 ILE A C 1
ATOM 723 O O . ILE A 1 88 ? -0.499 -5.179 9.744 1.00 97.12 88 ILE A O 1
ATOM 727 N N . ASP A 1 89 ? -2.456 -4.557 8.811 1.00 96.31 89 ASP A N 1
ATOM 728 C CA . ASP A 1 89 ? -3.216 -4.391 10.047 1.00 96.31 89 ASP A CA 1
ATOM 729 C C . ASP A 1 89 ? -4.633 -4.965 9.844 1.00 96.31 89 ASP A C 1
ATOM 731 O O . ASP A 1 89 ? -5.489 -4.306 9.246 1.00 96.31 89 ASP A O 1
ATOM 735 N N . PRO A 1 90 ? -4.897 -6.201 10.307 1.00 93.12 90 PRO A N 1
ATOM 736 C CA . PRO A 1 90 ? -6.206 -6.846 10.189 1.00 93.12 90 PRO A CA 1
ATOM 737 C C . PRO A 1 90 ? -7.349 -6.098 10.883 1.00 93.12 90 PRO A C 1
ATOM 739 O O . PRO A 1 90 ? -8.504 -6.288 10.508 1.00 93.12 90 PRO A O 1
ATOM 742 N N . ASP A 1 91 ? -7.039 -5.252 11.868 1.00 94.50 91 ASP A N 1
ATOM 743 C CA . ASP A 1 91 ? -8.024 -4.569 12.706 1.00 94.50 91 ASP A CA 1
ATOM 744 C C . ASP A 1 91 ? -8.238 -3.103 12.282 1.00 94.50 91 ASP A C 1
ATOM 746 O O . ASP A 1 91 ? -9.038 -2.383 12.888 1.00 94.50 91 ASP A O 1
ATOM 750 N N . CYS A 1 92 ? -7.563 -2.630 11.222 1.00 93.56 92 CYS A N 1
ATOM 751 C CA . CYS A 1 92 ? -7.651 -1.224 10.821 1.00 93.56 92 CYS A CA 1
ATOM 752 C C . CYS A 1 92 ? -9.017 -0.840 10.224 1.00 93.56 92 CYS A C 1
ATOM 754 O O . CYS A 1 92 ? -9.421 0.326 10.308 1.00 93.56 92 CYS A O 1
ATOM 756 N N . VAL A 1 93 ? -9.749 -1.790 9.638 1.00 92.00 93 V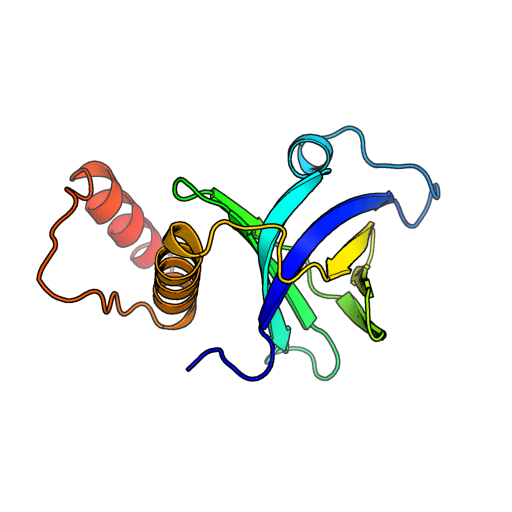AL A N 1
ATOM 757 C CA . VAL A 1 93 ? -11.058 -1.572 9.001 1.00 92.00 93 VAL A CA 1
ATOM 758 C C . VAL A 1 93 ? -12.172 -2.204 9.852 1.00 92.00 93 VAL A C 1
ATOM 760 O O . VAL A 1 93 ? -12.030 -3.358 10.258 1.00 92.00 93 VAL A O 1
ATOM 763 N N . PRO A 1 94 ? -13.292 -1.496 10.116 1.00 91.12 94 PRO A N 1
ATOM 764 C CA . PRO A 1 94 ? -14.456 -2.076 10.786 1.00 91.12 94 PRO A CA 1
ATOM 765 C C . PRO A 1 94 ? -14.979 -3.308 10.045 1.00 91.12 94 PRO A C 1
ATOM 767 O O . PRO A 1 94 ? -15.030 -3.330 8.814 1.00 91.12 94 PRO A O 1
ATOM 770 N N . LYS A 1 95 ? -15.412 -4.335 10.780 1.00 90.25 95 LYS A N 1
ATOM 771 C CA . LYS A 1 95 ? -15.838 -5.616 10.186 1.00 90.25 95 LYS A CA 1
ATOM 772 C C . LYS A 1 95 ? -17.014 -5.462 9.224 1.00 90.25 95 LYS A C 1
ATOM 774 O O . LYS A 1 95 ? -17.158 -6.259 8.304 1.00 90.25 95 LYS A O 1
ATOM 779 N N . GLU A 1 96 ? -17.823 -4.432 9.427 1.00 89.44 96 GLU A N 1
ATOM 780 C CA . GLU A 1 96 ? -18.983 -4.081 8.616 1.00 89.44 96 GLU A CA 1
ATOM 781 C C . GLU A 1 96 ? -18.586 -3.532 7.234 1.00 89.44 96 GLU A C 1
ATOM 783 O O . GLU A 1 96 ? -19.345 -3.671 6.278 1.00 89.44 96 GLU A O 1
ATOM 788 N N . GLU A 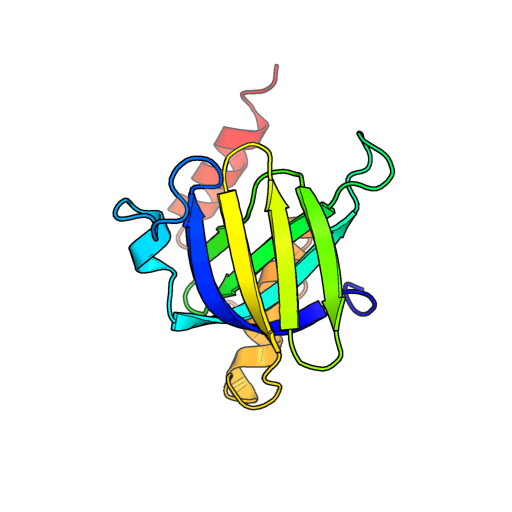1 97 ? -17.393 -2.942 7.106 1.00 88.38 97 GLU A N 1
ATOM 789 C CA . GLU A 1 97 ? -16.889 -2.358 5.855 1.00 88.38 97 GLU A CA 1
ATOM 790 C C . GLU A 1 97 ? -16.119 -3.373 4.994 1.00 88.38 97 GLU A C 1
ATOM 792 O O . GLU A 1 97 ? -16.020 -3.204 3.779 1.00 88.38 97 GLU A O 1
ATOM 797 N N . ILE A 1 98 ? -15.596 -4.451 5.592 1.00 90.00 98 ILE A N 1
ATOM 798 C CA . ILE A 1 98 ? -14.792 -5.463 4.884 1.00 90.00 98 ILE A CA 1
ATOM 799 C C . ILE A 1 98 ? -15.542 -6.067 3.680 1.00 90.00 98 ILE A C 1
ATOM 801 O O . ILE A 1 98 ? -14.952 -6.094 2.596 1.00 90.00 98 ILE A O 1
ATOM 805 N N . PRO A 1 99 ? -16.817 -6.503 3.796 1.00 90.00 99 PRO A N 1
ATOM 806 C CA . PRO A 1 99 ? -17.540 -7.074 2.660 1.00 90.00 99 PRO A CA 1
ATOM 807 C C . PRO A 1 99 ? -17.706 -6.081 1.506 1.00 90.00 99 PRO A C 1
ATOM 809 O O . PRO A 1 99 ? -17.632 -6.472 0.345 1.00 90.00 99 PRO A O 1
ATOM 812 N N . PHE A 1 100 ? -17.885 -4.792 1.817 1.00 87.56 100 PHE A N 1
ATOM 813 C CA . PHE A 1 100 ? -17.975 -3.743 0.804 1.00 87.56 100 PHE A CA 1
ATOM 814 C C . PHE A 1 100 ? -16.652 -3.597 0.045 1.00 87.56 100 PHE A C 1
ATOM 816 O O . PHE A 1 100 ? -16.642 -3.637 -1.181 1.00 87.56 100 PHE A O 1
ATOM 823 N N . LEU A 1 101 ? -15.524 -3.508 0.756 1.00 90.62 101 LEU A N 1
ATOM 824 C CA . LEU A 1 101 ? -14.204 -3.403 0.124 1.00 90.62 101 LEU A CA 1
ATOM 825 C C . LEU A 1 101 ? -13.873 -4.627 -0.739 1.00 90.62 101 LEU A C 1
ATOM 827 O O . LEU A 1 101 ? -13.291 -4.489 -1.814 1.00 90.62 101 LEU A O 1
ATOM 831 N N . GLN A 1 102 ? -14.253 -5.820 -0.276 1.00 89.94 102 GLN A N 1
ATOM 832 C CA . GLN A 1 102 ? -14.093 -7.057 -1.038 1.00 89.94 102 GLN A CA 1
ATOM 833 C C . GLN A 1 102 ? -14.933 -7.031 -2.315 1.00 89.94 102 GLN A C 1
ATOM 835 O O . GLN A 1 102 ? -14.404 -7.325 -3.384 1.00 89.94 102 GLN A O 1
ATOM 840 N N . ALA A 1 103 ? -16.201 -6.627 -2.231 1.00 85.88 103 ALA A N 1
ATOM 841 C CA . ALA A 1 103 ? -17.077 -6.550 -3.393 1.00 85.88 103 ALA A CA 1
ATOM 842 C C . ALA A 1 103 ? -16.607 -5.506 -4.421 1.00 85.88 103 ALA A C 1
ATOM 844 O O . ALA A 1 103 ? -16.639 -5.775 -5.621 1.00 85.88 103 ALA A O 1
ATOM 845 N N . GLU A 1 104 ? -16.115 -4.349 -3.969 1.00 86.94 104 GLU A N 1
ATOM 846 C CA . GLU A 1 104 ? -15.520 -3.327 -4.841 1.00 86.94 104 GLU A CA 1
ATOM 847 C C . GLU A 1 104 ? -14.291 -3.867 -5.580 1.00 86.94 104 GLU A C 1
ATOM 849 O O . GLU A 1 104 ? -14.178 -3.727 -6.802 1.00 86.94 104 GLU A O 1
ATOM 854 N N . ALA A 1 105 ? -13.397 -4.553 -4.864 1.00 88.81 105 ALA A N 1
ATOM 855 C CA . ALA A 1 105 ? -12.247 -5.198 -5.478 1.00 88.81 105 ALA A CA 1
ATOM 856 C C . ALA A 1 105 ? -12.681 -6.281 -6.482 1.00 88.81 105 ALA A C 1
ATOM 858 O O . ALA A 1 105 ? -12.175 -6.330 -7.605 1.00 88.81 105 ALA A O 1
ATOM 859 N N . GLU A 1 106 ? -13.650 -7.131 -6.135 1.00 86.94 106 GLU A N 1
ATOM 860 C CA . GLU A 1 106 ? -14.138 -8.179 -7.039 1.00 86.94 106 GLU A CA 1
ATOM 861 C C . GLU A 1 106 ? -14.767 -7.588 -8.299 1.00 86.94 106 GLU A C 1
ATOM 863 O O . GLU A 1 106 ? -14.490 -8.063 -9.407 1.00 86.94 106 GLU A O 1
ATOM 868 N N . CYS A 1 107 ? -15.554 -6.524 -8.148 1.00 84.25 107 CYS A N 1
ATOM 869 C CA . CYS A 1 107 ? -16.145 -5.788 -9.255 1.00 84.25 107 CYS A CA 1
ATOM 870 C C . CYS A 1 107 ? -15.057 -5.219 -10.177 1.00 84.25 107 CYS A C 1
ATOM 872 O O . CYS A 1 107 ? -15.133 -5.404 -11.393 1.00 84.25 107 CYS A O 1
ATOM 874 N N . TYR A 1 108 ? -14.003 -4.620 -9.611 1.00 85.56 108 TYR A N 1
ATOM 875 C CA . TYR A 1 108 ? -12.878 -4.074 -10.373 1.00 85.56 108 TYR A CA 1
ATOM 876 C C . TYR A 1 108 ? -12.165 -5.143 -11.214 1.00 85.56 108 TYR A C 1
ATOM 878 O O . TYR A 1 108 ? -11.965 -4.957 -12.416 1.00 85.56 108 TYR A O 1
ATOM 886 N N . PHE A 1 109 ? -11.810 -6.282 -10.613 1.00 83.44 109 PHE A N 1
ATOM 887 C CA . PHE A 1 109 ? -11.011 -7.309 -11.294 1.00 83.44 109 PHE A CA 1
ATOM 888 C C . PHE A 1 109 ? -11.823 -8.212 -12.225 1.00 83.44 109 PHE A C 1
ATOM 890 O O . PHE A 1 109 ? -11.301 -8.698 -13.227 1.00 83.44 109 PHE A O 1
ATOM 897 N N . THR A 1 110 ? -13.095 -8.468 -11.915 1.00 81.44 110 THR A N 1
ATOM 898 C CA . THR A 1 110 ? -13.913 -9.426 -12.678 1.00 81.44 110 THR A CA 1
ATOM 899 C C . THR A 1 110 ? -14.942 -8.758 -13.584 1.00 81.44 110 THR A C 1
ATOM 901 O O . THR A 1 110 ? -15.484 -9.408 -14.481 1.00 81.44 110 THR A O 1
ATOM 904 N N . GLY A 1 111 ? -15.246 -7.476 -13.355 1.00 70.00 111 GLY A N 1
ATOM 905 C CA . GLY A 1 111 ? -16.354 -6.773 -14.001 1.00 70.00 111 GLY A CA 1
ATOM 906 C C . GLY A 1 111 ? -17.733 -7.330 -13.637 1.00 70.00 111 GLY A C 1
ATOM 907 O O . GLY A 1 111 ? -18.713 -6.992 -14.301 1.00 70.00 111 GLY A O 1
ATOM 908 N N . LYS A 1 112 ? -17.817 -8.213 -12.634 1.00 58.62 112 LYS A N 1
ATOM 909 C CA . LYS A 1 112 ? -19.061 -8.789 -12.130 1.00 58.62 112 LYS A CA 1
ATOM 910 C C . LYS A 1 112 ? -19.314 -8.218 -10.742 1.00 58.62 112 LYS A C 1
ATOM 912 O O . LYS A 1 112 ? -18.610 -8.557 -9.800 1.00 58.62 112 LYS A O 1
ATOM 917 N N . ALA A 1 113 ? -20.337 -7.380 -10.613 1.00 53.16 113 ALA A N 1
ATOM 918 C CA . ALA A 1 113 ? -20.883 -7.058 -9.304 1.00 53.16 113 ALA A CA 1
ATOM 919 C C . ALA A 1 113 ? -21.652 -8.291 -8.805 1.00 53.16 113 ALA A C 1
ATOM 921 O O . ALA A 1 113 ? -22.682 -8.650 -9.376 1.00 53.16 113 ALA A O 1
ATOM 922 N N . GLN A 1 114 ? -21.146 -8.974 -7.781 1.00 48.06 114 GLN A N 1
ATOM 923 C CA . GLN A 1 114 ? -21.960 -9.891 -6.989 1.00 48.06 114 GLN A CA 1
ATOM 924 C C . GLN A 1 114 ? -22.170 -9.269 -5.620 1.00 48.06 114 GLN A C 1
ATOM 926 O O . GLN A 1 114 ? -21.339 -9.396 -4.732 1.00 48.06 114 GLN A O 1
ATOM 931 N N . ILE A 1 115 ? -23.297 -8.588 -5.456 1.00 44.59 115 ILE A N 1
ATOM 932 C CA . ILE A 1 115 ? -23.831 -8.266 -4.139 1.00 44.59 115 ILE A CA 1
ATOM 933 C C . ILE A 1 115 ? -25.316 -8.604 -4.222 1.00 44.59 115 ILE A C 1
ATOM 935 O O . ILE A 1 115 ? -26.026 -8.059 -5.066 1.00 44.59 115 ILE A O 1
ATOM 939 N N . GLY A 1 116 ? -25.754 -9.585 -3.431 1.00 41.59 116 GLY A N 1
ATOM 940 C CA . GLY A 1 116 ? -27.155 -10.004 -3.387 1.00 41.59 116 GLY A CA 1
ATOM 941 C C . GLY A 1 116 ? -28.084 -8.850 -3.006 1.00 41.59 116 GLY A C 1
ATOM 942 O O . GLY A 1 116 ? -27.665 -7.984 -2.249 1.00 41.59 116 GLY A O 1
ATOM 943 N N . ASP A 1 117 ? -29.303 -8.877 -3.558 1.00 35.34 117 ASP A N 1
ATOM 944 C CA . ASP A 1 117 ? -30.570 -8.142 -3.325 1.00 35.34 117 ASP A CA 1
ATOM 945 C C . ASP A 1 117 ? -30.609 -6.692 -2.779 1.00 35.34 117 ASP A C 1
ATOM 947 O O . ASP A 1 117 ? -31.678 -6.084 -2.772 1.00 35.34 117 ASP A O 1
ATOM 951 N N . PHE A 1 118 ? -29.502 -6.068 -2.387 1.00 36.59 118 PHE A N 1
ATOM 952 C CA . PHE A 1 118 ? -29.445 -4.684 -1.930 1.00 36.59 118 PHE A CA 1
ATOM 953 C C . PHE A 1 118 ? -28.918 -3.775 -3.040 1.00 36.59 118 PHE A C 1
ATOM 955 O O . PHE A 1 118 ? -27.718 -3.586 -3.233 1.00 36.59 118 PHE A O 1
ATOM 962 N N . TYR A 1 119 ? -29.865 -3.168 -3.752 1.00 38.78 119 TYR A N 1
ATOM 963 C CA . TYR A 1 119 ? -29.632 -1.980 -4.563 1.00 38.78 119 TYR A CA 1
ATOM 964 C C . TYR A 1 119 ? -29.227 -0.812 -3.652 1.00 38.78 119 TYR A C 1
ATOM 966 O O . TYR A 1 119 ? -30.072 -0.241 -2.964 1.00 38.78 119 TYR A O 1
ATOM 974 N N . PHE A 1 120 ? -27.964 -0.392 -3.698 1.00 40.84 120 PHE A N 1
ATOM 975 C CA . PHE A 1 120 ? -27.658 1.027 -3.524 1.00 40.84 120 PHE A CA 1
ATOM 976 C C . PHE A 1 120 ? -27.705 1.677 -4.908 1.00 40.84 120 PHE A C 1
ATOM 978 O O . PHE A 1 120 ? -27.192 1.086 -5.862 1.00 40.84 120 PHE A O 1
ATOM 985 N N . PRO A 1 121 ? -28.360 2.841 -5.066 1.00 38.53 121 PRO A N 1
ATOM 986 C CA . PRO A 1 121 ? -28.502 3.475 -6.364 1.00 38.53 121 PRO A CA 1
ATOM 987 C C . PRO A 1 121 ? -27.112 3.848 -6.875 1.00 38.53 121 PRO A C 1
ATOM 989 O O . PRO A 1 121 ? -26.520 4.834 -6.440 1.00 38.53 121 PRO A O 1
ATOM 992 N N . GLN A 1 122 ? -26.590 3.051 -7.807 1.00 43.69 122 GLN A N 1
ATOM 993 C CA . GLN A 1 122 ? -25.568 3.527 -8.724 1.00 43.69 122 GLN A CA 1
ATOM 994 C C . GLN A 1 122 ? -26.196 4.733 -9.415 1.00 43.69 122 GLN A C 1
ATOM 996 O O . GLN A 1 122 ? -27.226 4.595 -10.083 1.00 43.69 122 GLN A O 1
ATOM 1001 N N . SER A 1 123 ? -25.657 5.929 -9.183 1.00 40.75 123 SER A N 1
ATOM 1002 C CA . SER A 1 123 ? -26.122 7.099 -9.912 1.00 40.75 123 SER A CA 1
ATOM 1003 C C . SER A 1 123 ? -26.019 6.783 -11.415 1.00 40.75 123 SER A C 1
ATOM 1005 O O . SER A 1 123 ? -25.019 6.197 -11.844 1.00 40.75 123 SER A O 1
ATOM 1007 N N . PRO A 1 124 ? -27.038 7.112 -12.228 1.00 47.03 124 PRO A N 1
ATOM 1008 C CA . PRO A 1 124 ? -27.040 6.821 -13.666 1.00 47.03 124 PRO A CA 1
ATOM 1009 C C . PRO A 1 124 ? -25.770 7.296 -14.393 1.00 47.03 124 PRO A C 1
ATOM 1011 O O . PRO A 1 124 ? -25.326 6.666 -15.350 1.00 47.03 124 PRO A O 1
ATOM 1014 N N . GLU A 1 125 ? -25.136 8.346 -13.869 1.00 45.62 125 GLU A N 1
ATOM 1015 C CA . GLU A 1 125 ? -23.870 8.906 -14.345 1.00 45.62 125 GLU A CA 1
ATOM 1016 C C . GLU A 1 125 ? -22.706 7.893 -14.330 1.00 45.62 125 GLU A C 1
ATOM 1018 O O . GLU A 1 125 ? -21.848 7.936 -15.211 1.00 45.62 125 GLU A O 1
ATOM 1023 N N . TYR A 1 126 ? -22.679 6.933 -13.394 1.00 45.19 126 TYR A N 1
ATOM 1024 C CA . TYR A 1 126 ? -21.604 5.934 -13.304 1.00 45.19 126 TYR A CA 1
ATOM 1025 C C . TYR A 1 126 ? -21.732 4.805 -14.336 1.00 45.19 126 TYR A C 1
ATOM 1027 O O . TYR A 1 126 ? -20.722 4.353 -14.883 1.00 45.19 126 TYR A O 1
ATOM 1035 N N . ILE A 1 127 ? -22.958 4.376 -14.656 1.00 48.22 127 ILE A N 1
ATOM 1036 C CA . ILE A 1 127 ? -23.202 3.358 -15.693 1.00 48.22 127 ILE A CA 1
ATOM 1037 C C . ILE A 1 127 ? -22.811 3.918 -17.067 1.00 48.22 127 ILE A C 1
ATOM 1039 O O . ILE A 1 127 ? -22.191 3.226 -17.880 1.00 48.22 127 ILE A O 1
ATOM 1043 N N . GLU A 1 128 ? -23.102 5.196 -17.306 1.00 42.75 128 GLU A N 1
ATOM 1044 C CA . GLU A 1 128 ? -22.749 5.875 -18.549 1.00 42.75 128 GLU A CA 1
ATOM 1045 C C . GLU A 1 128 ? -21.236 6.126 -18.662 1.00 42.75 128 GLU A C 1
ATOM 1047 O O . GLU A 1 128 ? -20.650 5.896 -19.725 1.00 42.75 128 GLU A O 1
ATOM 1052 N N . ALA A 1 129 ? -20.567 6.488 -17.560 1.00 42.94 129 ALA A N 1
ATOM 1053 C CA . ALA A 1 129 ? -19.118 6.693 -17.530 1.00 42.94 129 ALA A CA 1
ATOM 1054 C C . ALA A 1 129 ? -18.326 5.388 -17.750 1.00 42.94 129 ALA A C 1
ATOM 1056 O O . ALA A 1 129 ? -17.366 5.364 -18.529 1.00 42.94 129 ALA A O 1
ATOM 1057 N N . ALA A 1 130 ? -18.754 4.285 -17.125 1.00 44.38 130 ALA A N 1
ATOM 1058 C CA . ALA A 1 130 ? -18.133 2.968 -17.285 1.00 44.38 130 ALA A CA 1
ATOM 1059 C C . ALA A 1 130 ? -18.382 2.363 -18.683 1.00 44.38 130 ALA A C 1
ATOM 1061 O O . ALA A 1 130 ? -17.501 1.711 -19.251 1.00 44.38 130 ALA A O 1
ATOM 1062 N N . SER A 1 131 ? -19.551 2.626 -19.277 1.00 40.75 131 SER A N 1
ATOM 1063 C CA . SER A 1 131 ? -19.873 2.233 -20.656 1.00 40.75 131 SER A CA 1
ATOM 1064 C C . SER A 1 131 ? -19.066 3.039 -21.688 1.00 40.75 131 SER A C 1
ATOM 1066 O O . SER A 1 131 ? -18.485 2.471 -22.619 1.00 40.75 131 SER A O 1
ATOM 1068 N N . CYS A 1 132 ? -18.913 4.353 -21.480 1.00 39.00 132 CYS A N 1
ATOM 1069 C CA . CYS A 1 132 ? -18.157 5.230 -22.379 1.00 39.00 132 CYS A CA 1
ATOM 1070 C C . CYS A 1 132 ? -16.654 4.915 -22.437 1.00 39.00 132 CYS A C 1
ATOM 1072 O O . CYS A 1 132 ? -16.031 5.110 -23.483 1.00 39.00 132 CYS A O 1
ATOM 1074 N N . GLN A 1 133 ? -16.048 4.406 -21.358 1.00 41.69 133 GLN A N 1
ATOM 1075 C CA . GLN A 1 133 ? -14.630 4.022 -21.377 1.00 41.69 133 GLN A CA 1
ATOM 1076 C C . GLN A 1 133 ? -14.362 2.710 -22.133 1.00 41.69 133 GLN A C 1
ATOM 1078 O O . GLN A 1 133 ? -13.274 2.543 -22.686 1.00 41.69 133 GLN A O 1
ATOM 1083 N N . ARG A 1 134 ? -15.346 1.802 -22.235 1.00 40.62 134 ARG A N 1
ATOM 1084 C CA . ARG A 1 134 ? -15.216 0.555 -23.014 1.00 40.62 134 ARG A CA 1
ATOM 1085 C C . ARG A 1 134 ? -15.316 0.758 -24.527 1.00 40.62 134 ARG A C 1
ATOM 1087 O O . ARG A 1 134 ? -14.785 -0.063 -25.265 1.00 40.62 134 ARG A O 1
ATOM 1094 N N . LEU A 1 135 ? -15.931 1.845 -24.993 1.00 37.00 135 LEU A N 1
ATOM 1095 C CA . LEU A 1 135 ? -16.130 2.113 -26.425 1.00 37.00 135 LEU A CA 1
ATOM 1096 C C . LEU A 1 135 ? -15.016 2.949 -27.081 1.00 37.00 135 LEU A C 1
ATOM 1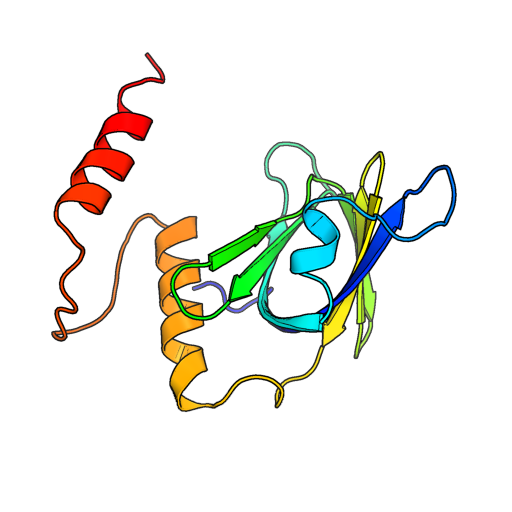098 O O . LEU A 1 135 ? -15.026 3.115 -28.295 1.00 37.00 135 LEU A O 1
ATOM 1102 N N . LYS A 1 136 ? -14.037 3.460 -26.318 1.00 34.88 136 LYS A N 1
ATOM 1103 C CA . LYS A 1 136 ? -12.925 4.276 -26.858 1.00 34.88 136 LYS A CA 1
ATOM 1104 C C . LYS A 1 136 ? -11.616 3.515 -27.103 1.00 34.88 136 LYS A C 1
ATOM 1106 O O . LYS A 1 136 ? -10.609 4.135 -27.429 1.00 34.88 136 LYS A O 1
ATOM 1111 N N . LYS A 1 137 ? -11.616 2.187 -26.969 1.00 40.56 137 LYS A N 1
ATOM 1112 C CA . LYS A 1 137 ? -10.563 1.322 -27.525 1.00 40.56 137 LYS A CA 1
ATOM 1113 C C . LYS A 1 137 ? -11.119 0.578 -28.739 1.00 40.56 137 LYS A C 1
ATOM 1115 O O . LYS A 1 137 ? -11.339 -0.628 -28.685 1.00 40.56 137 LYS A O 1
ATOM 1120 N N . GLY A 1 138 ? -11.399 1.350 -29.785 1.00 33.41 138 GLY A N 1
ATOM 1121 C CA . GLY A 1 138 ? -11.489 0.900 -31.172 1.00 33.41 138 GLY A CA 1
ATOM 1122 C C . GLY A 1 138 ? -10.319 1.492 -31.936 1.00 33.41 138 GLY A C 1
ATOM 1123 O O . GLY A 1 138 ? -9.998 2.666 -31.643 1.00 33.41 138 GLY A O 1
#